Protein AF-A0A7R9MVK6-F1 (afdb_monomer_lite)

InterPro domains:
  IPR052728 Oxygen and lipid transport regulator [PTHR11161] (5-80)

Sequence (93 aa):
MAHRIDTCYTNWWHNLLFLHNFIDSKNMCIGTTWFLSVDMQFHVLSFVVIVAILKKPSYGLIINFALILASILIVSSLIFVMDFTPGRVSTQF

Radius of gyration: 17.47 Å; chains: 1; bounding box: 41×22×49 Å

Organism: NCBI:txid334625

Foldseek 3Di:
DVQLVVLCVVCVVCLVQLNCVPPPLPNDSDVVCVVVSVVVVVVVVVVVLVVVCVVPVVVSVVVVVVVVVVVVVVVVVCCVVVVDDPDPPVPDD

pLDDT: mean 84.22, std 12.91, range [40.59, 97.75]

Structure (mmCIF, N/CA/C/O backbone):
data_AF-A0A7R9MVK6-F1
#
_entry.id   AF-A0A7R9MVK6-F1
#
loop_
_atom_site.group_PDB
_atom_site.id
_atom_site.type_symbol
_atom_site.label_atom_id
_atom_site.label_alt_id
_atom_site.label_comp_id
_atom_site.label_asym_id
_atom_site.label_entity_id
_atom_site.label_seq_id
_atom_site.pdbx_PDB_ins_code
_atom_site.Cartn_x
_atom_site.Cartn_y
_atom_site.Cartn_z
_atom_site.occupancy
_atom_site.B_iso_or_equiv
_atom_site.auth_seq_id
_atom_site.auth_comp_id
_atom_site.auth_asym_id
_atom_site.auth_atom_id
_atom_site.pdbx_PDB_model_num
ATOM 1 N N . MET A 1 1 ? 9.962 1.833 -30.771 1.00 55.22 1 MET A N 1
ATOM 2 C CA . MET A 1 1 ? 8.628 2.357 -30.390 1.00 55.22 1 MET A CA 1
ATOM 3 C C . MET A 1 1 ? 7.498 1.371 -30.668 1.00 55.22 1 MET A C 1
ATOM 5 O O . MET A 1 1 ? 6.681 1.219 -29.774 1.00 55.22 1 MET A O 1
ATOM 9 N N . ALA A 1 2 ? 7.472 0.675 -31.816 1.00 62.91 2 ALA A N 1
ATOM 10 C CA . ALA A 1 2 ? 6.432 -0.317 -32.145 1.00 62.91 2 ALA A CA 1
ATOM 11 C C . ALA A 1 2 ? 6.201 -1.366 -31.039 1.00 62.91 2 ALA A C 1
ATOM 13 O O . ALA A 1 2 ? 5.080 -1.528 -30.580 1.00 62.91 2 ALA A O 1
ATOM 14 N N . HIS A 1 3 ? 7.277 -1.931 -30.481 1.00 67.44 3 HIS A N 1
ATOM 15 C CA . HIS A 1 3 ? 7.170 -2.970 -29.452 1.00 67.44 3 HIS A CA 1
ATOM 16 C C . HIS A 1 3 ? 6.371 -2.566 -28.195 1.00 67.44 3 HIS A C 1
ATOM 18 O O . HIS A 1 3 ? 5.626 -3.379 -27.664 1.00 67.44 3 HIS A O 1
ATOM 24 N N . ARG A 1 4 ? 6.469 -1.309 -27.725 1.00 69.06 4 ARG A N 1
ATOM 25 C CA . ARG A 1 4 ? 5.660 -0.854 -26.575 1.00 69.06 4 ARG A CA 1
ATOM 26 C C . ARG A 1 4 ? 4.185 -0.714 -26.934 1.00 69.06 4 ARG A C 1
ATOM 28 O O . ARG A 1 4 ? 3.339 -1.009 -26.103 1.00 69.06 4 ARG A O 1
ATOM 35 N N . ILE A 1 5 ? 3.897 -0.274 -28.156 1.00 77.75 5 ILE A N 1
ATOM 36 C CA . ILE A 1 5 ? 2.533 -0.099 -28.657 1.00 77.75 5 ILE A CA 1
ATOM 37 C C . ILE A 1 5 ? 1.853 -1.466 -28.778 1.00 77.75 5 ILE A C 1
ATOM 39 O O . ILE A 1 5 ? 0.724 -1.613 -28.321 1.00 77.75 5 ILE A O 1
ATOM 43 N N . ASP A 1 6 ? 2.564 -2.479 -29.276 1.00 79.69 6 ASP A N 1
ATOM 44 C CA . ASP A 1 6 ? 2.048 -3.849 -29.374 1.00 79.69 6 ASP A CA 1
ATOM 45 C C . ASP A 1 6 ? 1.678 -4.411 -27.993 1.00 79.69 6 ASP A C 1
ATOM 47 O O . ASP A 1 6 ? 0.577 -4.928 -27.817 1.00 79.69 6 ASP A O 1
ATOM 51 N N . THR A 1 7 ? 2.532 -4.214 -26.981 1.00 77.25 7 THR A N 1
ATOM 52 C CA . THR A 1 7 ? 2.231 -4.580 -25.586 1.00 77.25 7 THR A CA 1
ATOM 53 C C . THR A 1 7 ? 1.014 -3.831 -25.039 1.00 77.25 7 THR A C 1
ATOM 55 O O . THR A 1 7 ? 0.219 -4.400 -24.294 1.00 77.25 7 THR A O 1
ATOM 58 N N . CYS A 1 8 ? 0.821 -2.561 -25.407 1.00 79.69 8 CYS A N 1
ATOM 59 C CA . CYS A 1 8 ? -0.373 -1.810 -25.016 1.00 79.69 8 CYS A CA 1
ATOM 60 C C . CYS A 1 8 ? -1.645 -2.377 -25.661 1.00 79.69 8 CYS A C 1
ATOM 62 O O . CYS 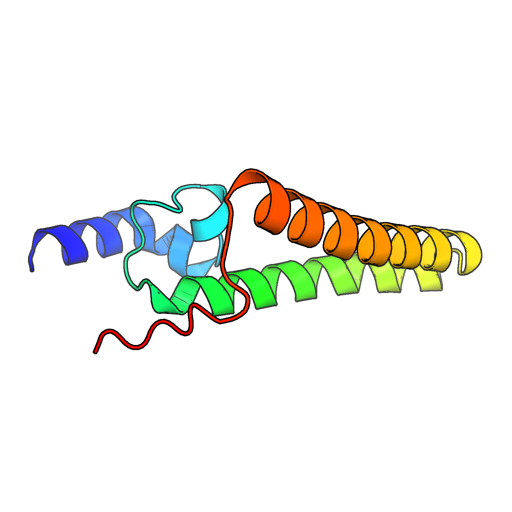A 1 8 ? -2.666 -2.466 -24.984 1.00 79.69 8 CYS A O 1
ATOM 64 N N . TYR A 1 9 ? -1.597 -2.771 -26.937 1.00 82.56 9 TYR A N 1
ATOM 65 C CA . TYR A 1 9 ? -2.747 -3.335 -27.652 1.00 82.56 9 TYR A CA 1
ATOM 66 C C . TYR A 1 9 ? -3.084 -4.760 -27.230 1.00 82.56 9 TYR A C 1
ATOM 68 O O . TYR A 1 9 ? -4.252 -5.130 -27.262 1.00 82.56 9 TYR A O 1
ATOM 76 N N . THR A 1 10 ? -2.109 -5.567 -26.818 1.00 83.12 10 THR A N 1
ATOM 77 C CA . THR A 1 10 ? -2.376 -6.916 -26.299 1.00 83.12 10 THR A CA 1
ATOM 78 C C . THR A 1 10 ? -2.860 -6.873 -24.849 1.00 83.12 10 THR A C 1
ATOM 80 O O . THR A 1 10 ? -3.811 -7.571 -24.496 1.00 83.12 10 THR A O 1
ATOM 83 N N . ASN A 1 11 ? -2.288 -5.986 -24.027 1.00 80.88 11 ASN A N 1
ATOM 84 C CA . ASN A 1 11 ? -2.600 -5.854 -22.600 1.00 80.88 11 ASN A CA 1
ATOM 85 C C . ASN A 1 11 ? -3.539 -4.679 -22.273 1.00 80.88 11 ASN A C 1
ATOM 87 O O . ASN A 1 11 ? -3.590 -4.229 -21.126 1.00 80.88 11 ASN A O 1
ATOM 91 N N . TRP A 1 12 ? -4.294 -4.155 -23.241 1.00 83.31 12 TRP A N 1
ATOM 92 C CA . TRP A 1 12 ? -5.169 -2.987 -23.048 1.00 83.31 12 TRP A CA 1
ATOM 93 C C . TRP A 1 12 ? -6.158 -3.177 -21.888 1.00 83.31 12 TRP A C 1
ATOM 95 O O . TRP A 1 12 ? -6.333 -2.285 -21.057 1.00 83.31 12 TRP A O 1
ATOM 105 N N . TRP A 1 13 ? -6.738 -4.373 -21.779 1.00 83.94 13 TRP A N 1
ATOM 106 C CA . TRP A 1 13 ? -7.717 -4.720 -20.754 1.00 83.94 13 TRP A CA 1
ATOM 107 C C . TRP A 1 13 ? -7.097 -4.803 -19.351 1.00 83.94 13 TRP A C 1
ATOM 109 O O . TRP A 1 13 ? -7.713 -4.369 -18.380 1.00 83.94 13 TRP A O 1
ATOM 119 N N . HIS A 1 14 ? -5.846 -5.263 -19.239 1.00 82.81 14 HIS A N 1
ATOM 120 C CA . HIS A 1 14 ? -5.095 -5.262 -17.980 1.00 82.81 14 HIS A CA 1
ATOM 121 C C . HIS A 1 14 ? -4.847 -3.847 -17.452 1.00 82.81 14 HIS A C 1
ATOM 123 O O . HIS A 1 14 ? -4.875 -3.621 -16.242 1.00 82.81 14 HIS A O 1
ATOM 129 N N . ASN A 1 15 ? -4.596 -2.898 -18.358 1.00 80.12 15 ASN A N 1
ATOM 130 C CA . ASN A 1 15 ? -4.384 -1.495 -18.010 1.00 80.12 15 ASN A CA 1
ATOM 131 C C . ASN A 1 15 ? -5.696 -0.812 -17.612 1.00 80.12 15 ASN A C 1
ATOM 133 O O . ASN A 1 15 ? -5.708 -0.061 -16.644 1.00 80.12 15 ASN A O 1
ATOM 137 N N . LEU A 1 16 ? -6.797 -1.113 -18.308 1.00 83.38 16 LEU A N 1
ATOM 138 C CA . LEU A 1 16 ? -8.116 -0.548 -18.011 1.00 83.38 16 LEU A CA 1
ATOM 139 C C . LEU A 1 16 ? -8.670 -1.021 -16.660 1.00 83.38 16 LEU A C 1
ATOM 141 O O . LEU A 1 16 ? -9.290 -0.242 -15.944 1.00 83.38 16 LEU A O 1
ATOM 145 N N . LEU A 1 17 ? -8.425 -2.282 -16.298 1.00 84.69 17 LEU A N 1
ATOM 146 C CA . LEU A 1 17 ? -8.852 -2.854 -15.018 1.00 84.69 17 LEU A CA 1
ATOM 147 C C . LEU A 1 17 ? -7.835 -2.659 -13.884 1.00 84.69 17 LEU A C 1
ATOM 149 O O . LEU A 1 17 ? -8.063 -3.158 -12.786 1.00 84.69 17 LEU A O 1
ATOM 153 N N . PHE A 1 18 ? -6.716 -1.968 -14.129 1.00 85.25 18 PHE A N 1
ATOM 154 C CA . PHE A 1 18 ? -5.648 -1.767 -13.140 1.00 85.25 18 PHE A CA 1
ATOM 155 C C . PHE A 1 18 ? -5.056 -3.080 -12.569 1.00 85.25 18 PHE A C 1
ATOM 157 O O . PHE A 1 18 ? -4.584 -3.145 -11.430 1.00 85.25 18 PHE A O 1
ATOM 164 N N . LEU A 1 19 ? -5.055 -4.151 -13.371 1.00 84.50 19 LEU A N 1
ATOM 165 C CA . LEU A 1 19 ? -4.590 -5.495 -12.984 1.00 84.50 19 LEU A CA 1
ATOM 166 C C . LEU A 1 19 ? -3.154 -5.798 -13.419 1.00 84.50 19 LEU A C 1
ATOM 168 O O . LEU A 1 19 ? -2.627 -6.870 -13.114 1.00 84.50 19 LEU A O 1
ATOM 172 N N . HIS A 1 20 ? -2.496 -4.868 -14.113 1.00 84.00 20 HIS A N 1
ATOM 173 C CA . HIS A 1 20 ? -1.154 -5.101 -14.643 1.00 84.00 20 HIS A CA 1
ATOM 174 C C . HIS A 1 20 ? -0.115 -5.433 -13.556 1.00 84.00 20 HIS A C 1
ATOM 176 O O . HIS A 1 20 ? 0.823 -6.162 -13.843 1.00 84.00 20 HIS A O 1
ATOM 182 N N . ASN A 1 21 ? -0.299 -4.997 -12.300 1.00 85.00 21 ASN A N 1
ATOM 183 C CA . ASN A 1 21 ? 0.621 -5.351 -11.208 1.00 85.00 21 ASN A CA 1
ATOM 184 C C . ASN A 1 21 ? 0.567 -6.842 -10.830 1.00 85.00 21 ASN A C 1
ATOM 186 O O . ASN A 1 21 ? 1.559 -7.368 -10.334 1.00 85.00 21 ASN A O 1
ATOM 190 N N . PHE A 1 22 ? -0.563 -7.523 -11.057 1.00 82.81 22 PHE A N 1
ATOM 191 C CA . PHE A 1 22 ? -0.732 -8.935 -10.696 1.00 82.81 22 PHE A CA 1
ATOM 192 C C . PHE A 1 22 ? -0.398 -9.892 -11.836 1.00 82.81 22 PHE A C 1
ATOM 194 O O . PHE A 1 22 ? 0.127 -10.972 -11.586 1.00 82.81 22 PHE A O 1
ATOM 201 N N . ILE A 1 23 ? -0.736 -9.517 -13.071 1.00 81.69 23 ILE A N 1
ATOM 202 C CA . ILE A 1 23 ? -0.650 -10.432 -14.214 1.00 81.69 23 ILE A CA 1
ATOM 203 C C . ILE A 1 23 ? 0.665 -10.258 -14.971 1.00 81.69 23 ILE A C 1
ATOM 205 O O . ILE A 1 23 ? 1.311 -11.249 -15.301 1.00 81.69 23 ILE A O 1
ATOM 209 N N . ASP A 1 24 ? 1.085 -9.018 -15.229 1.00 76.44 24 ASP A N 1
ATOM 210 C CA . ASP A 1 24 ? 2.296 -8.758 -16.004 1.00 76.44 24 ASP A CA 1
ATOM 211 C C . ASP A 1 24 ? 2.965 -7.443 -15.583 1.00 76.44 24 ASP A C 1
ATOM 213 O O . ASP A 1 24 ? 2.845 -6.399 -16.230 1.00 76.44 24 ASP A O 1
ATOM 217 N N . SER A 1 25 ? 3.690 -7.506 -14.464 1.00 78.88 25 SER A N 1
ATOM 218 C CA . SER A 1 25 ? 4.431 -6.363 -13.920 1.00 78.88 25 SER A CA 1
ATOM 219 C C . SER A 1 25 ? 5.679 -6.007 -14.733 1.00 78.88 25 SER A C 1
ATOM 221 O O . SER A 1 25 ? 6.245 -4.930 -14.551 1.00 78.88 25 SER A O 1
ATOM 223 N N . LYS A 1 26 ? 6.127 -6.890 -15.638 1.00 76.81 26 LYS A N 1
ATOM 224 C CA . LYS A 1 26 ? 7.329 -6.677 -16.458 1.00 76.81 26 LYS A CA 1
ATOM 225 C C . LYS A 1 26 ? 7.000 -6.044 -17.808 1.00 76.81 26 LYS A C 1
ATOM 227 O O . LYS A 1 26 ? 7.774 -5.212 -18.276 1.00 76.81 26 LYS A O 1
ATOM 232 N N . ASN A 1 27 ? 5.852 -6.370 -18.404 1.00 77.88 27 ASN A N 1
ATOM 233 C CA . ASN A 1 27 ? 5.426 -5.832 -19.700 1.00 77.88 27 ASN A CA 1
ATOM 234 C C . ASN A 1 27 ? 4.314 -4.784 -19.541 1.00 77.88 27 ASN A C 1
ATOM 236 O O . ASN A 1 27 ? 3.209 -4.908 -20.078 1.00 77.88 27 ASN A O 1
ATOM 240 N N . MET A 1 28 ? 4.619 -3.717 -18.804 1.00 78.44 28 MET A N 1
ATOM 241 C CA . MET A 1 28 ? 3.698 -2.600 -18.600 1.00 78.44 28 MET A CA 1
ATOM 242 C C . MET A 1 28 ? 3.785 -1.596 -19.756 1.00 78.44 28 MET A C 1
ATOM 244 O O . MET A 1 28 ? 4.870 -1.169 -20.151 1.00 78.44 28 MET A O 1
ATOM 248 N N . CYS A 1 29 ? 2.627 -1.182 -20.274 1.00 79.88 29 CYS A N 1
ATOM 249 C CA . CYS A 1 29 ? 2.517 -0.194 -21.353 1.00 79.88 29 CYS A CA 1
ATOM 250 C C . CYS A 1 29 ? 3.053 1.184 -20.918 1.00 79.88 29 CYS A C 1
ATOM 252 O O . CYS A 1 29 ? 3.909 1.776 -21.580 1.00 79.88 29 CYS A O 1
ATOM 254 N N . ILE A 1 30 ? 2.574 1.672 -19.767 1.00 82.38 30 ILE A N 1
ATOM 255 C CA . ILE A 1 30 ? 2.979 2.944 -19.163 1.00 82.38 30 ILE A CA 1
ATOM 256 C C . ILE A 1 30 ? 3.463 2.656 -1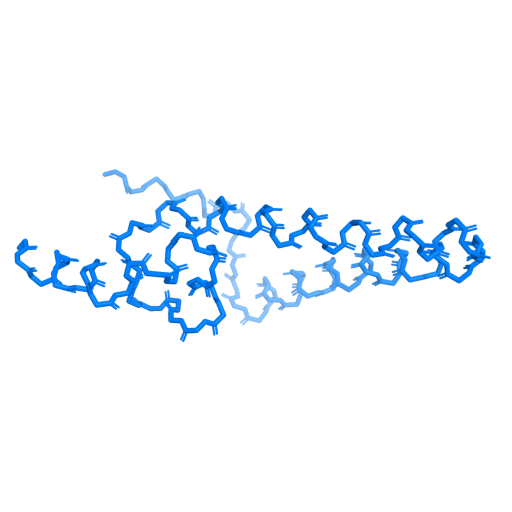7.746 1.00 82.38 30 ILE A C 1
ATOM 258 O O . ILE A 1 30 ? 2.653 2.421 -16.851 1.00 82.38 30 ILE A O 1
ATOM 262 N N . GLY A 1 31 ? 4.780 2.703 -17.534 1.00 81.69 31 GLY A N 1
ATOM 263 C CA . GLY A 1 31 ? 5.390 2.368 -16.246 1.00 81.69 31 GLY A CA 1
ATOM 264 C C . GLY A 1 31 ? 4.772 3.137 -15.080 1.00 81.69 31 GLY A C 1
ATOM 265 O O . GLY A 1 31 ? 4.380 2.519 -14.108 1.00 81.69 31 GLY A O 1
ATOM 266 N N . THR A 1 32 ? 4.561 4.451 -15.205 1.00 81.56 32 THR A N 1
ATOM 267 C CA . THR A 1 32 ? 3.985 5.307 -14.147 1.00 81.56 32 THR A CA 1
ATOM 268 C C . THR A 1 32 ? 2.561 4.937 -13.721 1.00 81.56 32 THR A C 1
ATOM 270 O O . THR A 1 32 ? 2.170 5.270 -12.606 1.00 81.56 32 THR A O 1
ATOM 273 N N . THR A 1 33 ? 1.799 4.205 -14.543 1.00 86.19 33 THR A N 1
ATOM 274 C CA . THR A 1 33 ? 0.453 3.735 -14.158 1.00 86.19 33 THR A CA 1
ATOM 275 C C . THR A 1 33 ? 0.480 2.642 -13.090 1.00 86.19 33 THR A C 1
ATOM 277 O O . THR A 1 33 ? -0.554 2.387 -12.476 1.00 86.19 33 THR A O 1
ATOM 280 N N . TRP A 1 34 ? 1.655 2.064 -12.803 1.00 86.50 34 TRP A N 1
ATOM 281 C CA . TRP A 1 34 ? 1.842 1.087 -11.730 1.00 86.50 34 TRP A CA 1
ATOM 282 C C . TRP A 1 34 ? 1.296 1.583 -10.391 1.00 86.50 34 TRP A C 1
ATOM 284 O O . TRP A 1 34 ? 0.571 0.853 -9.719 1.00 86.50 34 TRP A O 1
ATOM 294 N N . PHE A 1 35 ? 1.586 2.842 -10.048 1.00 87.38 35 PHE A N 1
ATOM 295 C CA . PHE A 1 35 ? 1.181 3.454 -8.789 1.00 87.38 35 PHE A CA 1
ATOM 296 C C . PHE A 1 35 ? -0.334 3.668 -8.735 1.00 87.38 35 PHE A C 1
ATOM 298 O O . PHE A 1 35 ? -0.969 3.345 -7.736 1.00 87.38 35 PHE A O 1
ATOM 305 N N . LEU A 1 36 ? -0.926 4.140 -9.838 1.00 89.19 36 LEU A N 1
ATOM 306 C CA . LEU A 1 36 ? -2.371 4.349 -9.942 1.00 89.19 36 LEU A CA 1
ATOM 307 C C . LEU A 1 36 ? -3.144 3.032 -9.782 1.00 89.19 36 LEU A C 1
ATOM 309 O O . LEU A 1 36 ? -4.173 2.991 -9.115 1.00 89.19 36 LEU A O 1
ATOM 313 N N . SER A 1 37 ? -2.624 1.941 -10.345 1.00 90.00 37 SER A N 1
ATOM 314 C CA . SER A 1 37 ? -3.228 0.625 -10.158 1.00 90.00 37 SER A CA 1
ATOM 315 C C . SER A 1 37 ? -3.167 0.132 -8.721 1.00 90.00 37 SER A C 1
ATOM 317 O O . SER A 1 37 ? -4.136 -0.442 -8.229 1.00 90.00 37 SER A O 1
ATOM 319 N N . VAL A 1 38 ? -2.032 0.334 -8.049 1.00 91.00 38 VAL A N 1
ATOM 320 C CA . VAL A 1 38 ? -1.866 -0.043 -6.639 1.00 91.00 38 VAL A CA 1
ATOM 321 C C . VAL A 1 38 ? -2.866 0.716 -5.759 1.00 91.00 38 VAL A C 1
ATOM 323 O O . VAL A 1 38 ? -3.485 0.110 -4.886 1.00 91.00 38 VAL A O 1
ATOM 326 N N . ASP A 1 39 ? -3.091 2.005 -6.025 1.00 92.62 39 ASP A N 1
ATOM 327 C CA . ASP A 1 39 ? -4.069 2.818 -5.290 1.00 92.62 39 ASP A CA 1
ATOM 328 C C . ASP A 1 39 ? -5.499 2.262 -5.411 1.00 92.62 39 ASP A C 1
ATOM 330 O O . ASP A 1 39 ? -6.169 2.037 -4.402 1.00 92.62 39 ASP A O 1
ATOM 334 N N . MET A 1 40 ? -5.929 1.904 -6.626 1.00 92.25 40 MET A N 1
ATOM 335 C CA . MET A 1 40 ? -7.245 1.289 -6.856 1.00 92.25 40 MET A CA 1
ATOM 336 C C . MET A 1 40 ? -7.413 -0.035 -6.099 1.00 92.25 40 MET A C 1
ATOM 338 O O . MET A 1 40 ? -8.472 -0.311 -5.533 1.00 92.25 40 MET A O 1
ATOM 342 N N . GLN A 1 41 ? -6.360 -0.851 -6.044 1.00 91.50 41 GLN A N 1
ATOM 343 C CA . GLN A 1 41 ? -6.376 -2.124 -5.320 1.00 91.50 41 GLN A CA 1
ATOM 344 C C . GLN A 1 41 ? -6.486 -1.908 -3.806 1.00 91.50 41 GLN A C 1
ATOM 346 O O . GLN A 1 41 ? -7.287 -2.576 -3.145 1.00 91.50 41 GLN A O 1
ATOM 351 N N . PHE A 1 42 ? -5.742 -0.945 -3.254 1.00 92.38 42 PHE A N 1
ATOM 352 C CA . PHE A 1 42 ? -5.877 -0.566 -1.849 1.00 92.38 42 PHE A CA 1
ATOM 353 C C . PHE A 1 42 ? -7.241 0.046 -1.539 1.00 92.38 42 PHE A C 1
ATOM 355 O O . PHE A 1 42 ? -7.773 -0.188 -0.455 1.00 92.38 42 PHE A O 1
ATOM 362 N N . HIS A 1 43 ? -7.850 0.754 -2.487 1.00 93.56 43 HIS A N 1
ATOM 363 C CA . HIS A 1 43 ? -9.200 1.278 -2.332 1.00 93.56 43 HIS A CA 1
ATOM 364 C C . HIS A 1 43 ? -10.238 0.151 -2.203 1.00 93.56 43 HIS A C 1
ATOM 366 O O . HIS A 1 43 ? -11.051 0.157 -1.277 1.00 93.56 43 HIS A O 1
ATOM 372 N N . VAL A 1 44 ? -10.163 -0.874 -3.061 1.00 93.88 44 VAL A N 1
ATOM 373 C CA . VAL A 1 44 ? -11.022 -2.069 -2.962 1.00 93.88 44 VAL A CA 1
ATOM 374 C C . VAL A 1 44 ? -10.779 -2.818 -1.649 1.00 93.88 44 VAL A C 1
ATOM 376 O O . VAL A 1 44 ? -11.734 -3.184 -0.962 1.00 93.88 44 VAL A O 1
ATOM 379 N N . LEU A 1 45 ? -9.515 -3.010 -1.259 1.00 93.38 45 LEU A N 1
ATOM 380 C CA . LEU A 1 45 ? -9.161 -3.648 0.011 1.00 93.38 45 LEU A CA 1
ATOM 381 C C . LEU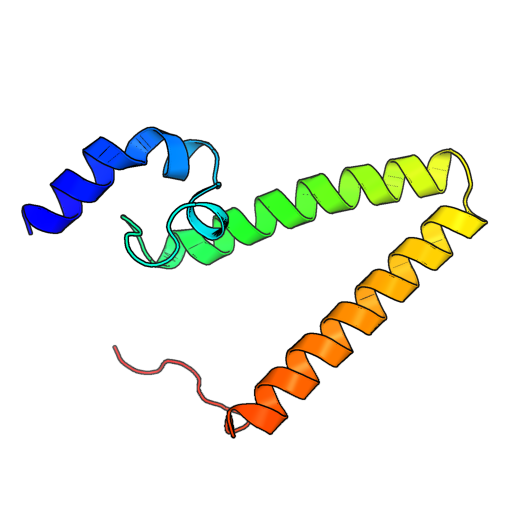 A 1 45 ? -9.716 -2.869 1.213 1.00 93.38 45 LEU A C 1
ATOM 383 O O . LEU A 1 45 ? -10.266 -3.466 2.138 1.00 93.38 45 LEU A O 1
ATOM 387 N N . SER A 1 46 ? -9.628 -1.540 1.176 1.00 93.81 46 SER A N 1
ATOM 388 C CA . SER A 1 46 ? -10.177 -0.652 2.201 1.00 93.81 46 SER A CA 1
ATOM 389 C C . SER A 1 46 ? -11.686 -0.832 2.348 1.00 93.81 46 SER A C 1
ATOM 391 O O . SER A 1 46 ? -12.168 -1.023 3.464 1.00 93.81 46 SER A O 1
ATOM 393 N N . PHE A 1 47 ? -12.440 -0.894 1.244 1.00 94.56 47 PHE A N 1
ATOM 394 C CA . PHE A 1 47 ? -13.875 -1.194 1.305 1.00 94.56 47 PHE A CA 1
ATOM 395 C C . PHE A 1 47 ? -14.172 -2.515 2.024 1.00 94.56 47 PHE A C 1
ATOM 397 O O . PHE A 1 47 ? -15.083 -2.567 2.853 1.00 94.56 47 PHE A O 1
ATOM 404 N N . VAL A 1 48 ? -13.392 -3.569 1.764 1.00 93.88 48 VAL A N 1
ATOM 405 C CA . VAL A 1 48 ? -13.546 -4.864 2.449 1.00 93.88 48 VAL A CA 1
ATOM 406 C C . VAL A 1 48 ? -13.303 -4.723 3.955 1.00 93.88 48 VAL A C 1
ATOM 408 O O . VAL A 1 48 ? -14.097 -5.224 4.755 1.00 93.88 48 VAL A O 1
ATOM 411 N N . VAL A 1 49 ? -12.248 -4.005 4.352 1.00 93.50 49 VAL A N 1
ATOM 412 C CA . VAL A 1 49 ? -11.928 -3.747 5.766 1.00 93.50 49 VAL A CA 1
ATOM 413 C C . VAL A 1 49 ? -13.033 -2.930 6.439 1.00 93.50 49 VAL A C 1
ATOM 415 O O . VAL A 1 49 ? -13.475 -3.288 7.530 1.00 93.50 49 VAL A O 1
ATOM 418 N N . ILE A 1 50 ? -13.549 -1.889 5.782 1.00 94.38 50 ILE A N 1
ATOM 419 C CA . ILE A 1 50 ? -14.648 -1.063 6.302 1.00 94.38 50 ILE A CA 1
ATOM 420 C C . ILE A 1 50 ? -15.904 -1.914 6.516 1.00 94.38 50 ILE A C 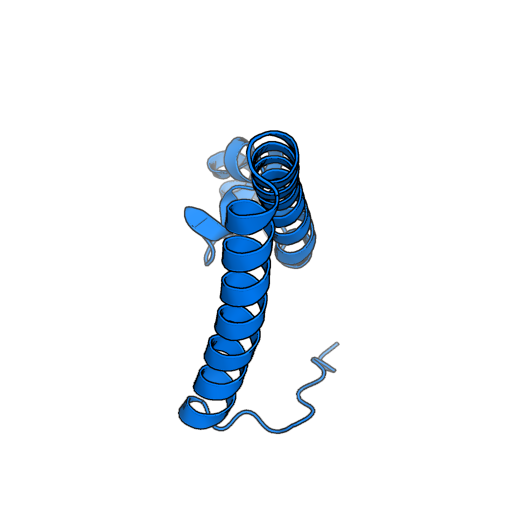1
ATOM 422 O O . ILE A 1 50 ? -16.494 -1.874 7.595 1.00 94.38 50 ILE A O 1
ATOM 426 N N . VAL A 1 51 ? -16.295 -2.741 5.542 1.00 94.81 51 VAL A N 1
ATOM 427 C CA . VAL A 1 51 ? -17.446 -3.651 5.688 1.00 94.81 51 VAL A CA 1
ATOM 428 C C . VAL A 1 51 ? -17.232 -4.640 6.840 1.00 94.81 51 VAL A C 1
ATOM 430 O O . VAL A 1 51 ? -18.172 -4.927 7.589 1.00 94.81 51 VAL A O 1
ATOM 433 N N . ALA A 1 52 ? -16.008 -5.140 7.028 1.00 91.75 52 ALA A N 1
ATOM 434 C CA . ALA A 1 52 ? -15.672 -6.011 8.152 1.00 91.75 52 ALA A CA 1
ATOM 435 C C . ALA A 1 52 ? -15.809 -5.288 9.504 1.00 91.75 52 ALA A C 1
ATOM 437 O O . ALA A 1 52 ? -16.398 -5.850 10.430 1.00 91.75 52 ALA A O 1
ATOM 438 N N . ILE A 1 53 ? -15.347 -4.035 9.602 1.00 93.88 53 ILE A N 1
ATOM 439 C CA . ILE A 1 53 ? -15.506 -3.190 10.796 1.00 93.88 53 ILE A CA 1
ATOM 440 C C . ILE A 1 53 ? -16.991 -2.958 11.098 1.00 93.88 53 ILE A C 1
ATOM 442 O O . ILE A 1 53 ? -17.409 -3.131 12.242 1.00 93.88 53 ILE A O 1
ATOM 446 N N . LEU A 1 54 ? -17.799 -2.634 10.083 1.00 94.56 54 LEU A N 1
ATOM 447 C CA . LEU A 1 54 ? -19.237 -2.395 10.247 1.00 94.56 54 LEU A CA 1
ATOM 448 C C . LEU A 1 54 ? -19.986 -3.639 10.743 1.00 94.56 54 LEU A C 1
ATOM 450 O O . LEU A 1 54 ? -20.897 -3.523 11.559 1.00 94.56 54 LEU A O 1
ATOM 454 N N . LYS A 1 55 ? -19.603 -4.839 10.284 1.00 93.88 55 LYS A N 1
ATOM 455 C CA . LYS A 1 55 ? -20.211 -6.096 10.752 1.00 93.88 55 LYS A CA 1
ATOM 456 C C . LYS A 1 55 ? -19.746 -6.489 12.151 1.00 93.88 55 LYS A C 1
ATOM 458 O O . LYS A 1 55 ? -20.560 -6.930 12.965 1.00 93.88 55 LYS A O 1
ATOM 463 N N . LYS A 1 56 ? -18.439 -6.414 12.411 1.00 94.00 56 LYS A N 1
ATOM 464 C CA . LYS A 1 56 ? -17.813 -6.805 13.679 1.00 94.00 56 LYS A CA 1
ATOM 465 C C . LYS A 1 56 ? -16.579 -5.927 13.948 1.00 94.00 56 LYS A C 1
ATOM 467 O O . LYS A 1 56 ? -15.485 -6.265 13.488 1.00 94.00 56 LYS A O 1
ATOM 472 N N . PRO A 1 57 ? -16.707 -4.859 14.756 1.00 91.25 57 PRO A N 1
ATOM 473 C CA . PRO A 1 57 ? -15.653 -3.855 14.898 1.00 91.25 57 PRO A CA 1
ATOM 474 C C . PRO A 1 57 ? -14.346 -4.431 15.450 1.00 91.25 57 PRO A C 1
ATOM 476 O O . PRO A 1 57 ? -13.280 -4.099 14.945 1.00 91.25 57 PRO A O 1
ATOM 479 N N . SER A 1 58 ? -14.406 -5.360 16.412 1.00 92.81 58 SER A N 1
ATOM 480 C CA . SER A 1 58 ? -13.206 -5.993 16.977 1.00 92.81 58 SER A CA 1
ATOM 481 C C . SER A 1 58 ? -12.395 -6.762 15.930 1.00 92.81 58 SER A C 1
ATOM 483 O O . SER A 1 58 ? -11.180 -6.612 15.870 1.00 92.81 58 SER A O 1
ATOM 485 N N . TYR A 1 59 ? -13.055 -7.542 15.066 1.00 92.31 59 TYR A N 1
ATOM 486 C CA . TYR A 1 59 ? -12.369 -8.290 14.008 1.00 92.31 59 TYR A CA 1
ATOM 487 C C . TYR A 1 59 ? -11.828 -7.360 12.924 1.00 92.31 59 TYR A C 1
ATOM 489 O O . TYR A 1 59 ? -10.689 -7.527 12.497 1.00 92.31 59 TYR A O 1
ATOM 497 N N . GLY A 1 60 ? -12.609 -6.357 12.512 1.00 91.75 60 GLY A N 1
ATOM 498 C CA . GLY A 1 60 ? -12.162 -5.369 11.532 1.00 91.75 60 GLY A CA 1
ATOM 499 C C . GLY A 1 60 ? -10.927 -4.587 11.997 1.00 91.75 60 GLY A C 1
ATOM 500 O O . GLY A 1 60 ? -9.990 -4.409 11.223 1.00 91.75 60 GLY A O 1
ATOM 501 N N . LEU A 1 61 ? -10.874 -4.200 13.276 1.00 94.19 61 LEU A N 1
ATOM 502 C CA . LEU A 1 61 ? -9.708 -3.532 13.864 1.00 94.19 61 LEU A CA 1
ATOM 503 C C . LEU A 1 61 ? -8.482 -4.449 13.943 1.00 94.19 61 LEU A C 1
ATOM 505 O O . LEU A 1 61 ? -7.383 -4.002 13.621 1.00 94.19 61 LEU A O 1
ATOM 509 N N . ILE A 1 62 ? -8.657 -5.722 14.319 1.00 95.81 62 ILE A N 1
ATOM 510 C CA . ILE A 1 62 ? -7.559 -6.704 14.336 1.00 95.81 62 ILE A CA 1
ATOM 511 C C . ILE A 1 62 ? -6.991 -6.897 12.926 1.00 95.81 62 ILE A C 1
ATOM 513 O O . ILE A 1 62 ? -5.776 -6.846 12.751 1.00 95.81 62 ILE A O 1
ATOM 517 N N . ILE A 1 63 ? -7.854 -7.068 11.918 1.00 94.50 63 ILE A N 1
ATOM 518 C CA . ILE A 1 63 ? -7.439 -7.214 10.515 1.00 94.50 63 ILE A CA 1
ATOM 519 C C . ILE A 1 63 ? -6.675 -5.972 10.055 1.00 94.50 63 ILE A C 1
ATOM 521 O O . ILE A 1 63 ? -5.604 -6.098 9.466 1.00 94.50 63 ILE A O 1
ATOM 525 N N . ASN A 1 64 ? -7.187 -4.777 10.357 1.00 94.44 64 ASN A N 1
ATOM 526 C CA . ASN A 1 64 ? -6.536 -3.525 9.983 1.00 94.44 64 ASN A CA 1
ATOM 527 C C . ASN A 1 64 ? -5.152 -3.376 10.638 1.00 94.44 64 ASN A C 1
ATOM 529 O O . ASN A 1 64 ? -4.178 -3.047 9.965 1.00 94.44 64 ASN A O 1
ATOM 533 N N . PHE A 1 65 ? -5.041 -3.670 11.936 1.00 96.31 65 PHE A N 1
ATOM 534 C CA . PHE A 1 65 ? -3.765 -3.625 12.650 1.00 96.31 65 PHE A CA 1
ATOM 535 C C . PHE A 1 65 ? -2.763 -4.652 12.106 1.00 96.31 65 PHE A C 1
ATOM 537 O O . PHE A 1 65 ? -1.594 -4.326 11.903 1.00 96.31 65 PHE A O 1
ATOM 544 N N . ALA A 1 66 ? -3.223 -5.868 11.800 1.00 96.12 66 ALA A N 1
ATOM 545 C CA . ALA A 1 66 ? -2.399 -6.895 11.172 1.00 96.12 66 ALA A CA 1
ATOM 546 C C . ALA A 1 66 ? -1.896 -6.461 9.784 1.00 96.12 66 ALA A C 1
ATOM 548 O O . ALA A 1 66 ? -0.730 -6.685 9.471 1.00 96.12 66 ALA A O 1
ATOM 549 N N . LEU A 1 67 ? -2.734 -5.794 8.981 1.00 94.94 67 LEU A N 1
ATOM 550 C CA . LEU A 1 67 ? -2.351 -5.240 7.676 1.00 94.94 67 LEU A CA 1
ATOM 551 C C . LEU A 1 67 ? -1.242 -4.186 7.798 1.00 94.94 67 LEU A C 1
ATOM 553 O O . LEU A 1 67 ? -0.282 -4.212 7.030 1.00 94.94 67 LEU A O 1
ATOM 557 N N . ILE A 1 68 ? -1.359 -3.285 8.777 1.00 95.25 68 ILE A N 1
ATOM 558 C CA . ILE A 1 68 ? -0.351 -2.250 9.049 1.00 95.25 68 ILE A CA 1
ATOM 559 C C . ILE A 1 68 ? 0.965 -2.886 9.508 1.00 95.25 68 ILE A C 1
ATOM 561 O O . ILE A 1 68 ? 2.031 -2.531 9.014 1.00 95.25 68 ILE A O 1
ATOM 565 N N . LEU A 1 69 ? 0.914 -3.851 10.428 1.00 97.75 69 LEU A N 1
ATOM 566 C CA . LEU A 1 69 ? 2.121 -4.555 10.861 1.00 97.75 69 LEU A CA 1
ATOM 567 C C . LEU A 1 69 ? 2.775 -5.319 9.708 1.00 97.75 69 LEU A C 1
ATOM 569 O O . LEU A 1 69 ? 3.992 -5.253 9.544 1.00 97.75 69 LEU A O 1
ATOM 573 N N . ALA A 1 70 ? 1.981 -6.008 8.887 1.00 96.69 70 ALA 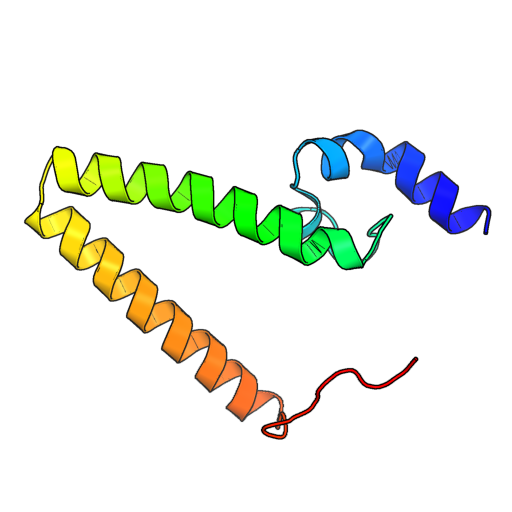A N 1
ATOM 574 C CA . ALA A 1 70 ? 2.481 -6.727 7.726 1.00 96.69 70 ALA A CA 1
ATOM 575 C C . ALA A 1 70 ? 3.169 -5.782 6.732 1.00 96.69 70 ALA A C 1
ATOM 577 O O . ALA A 1 70 ? 4.255 -6.106 6.260 1.00 96.69 70 ALA A O 1
ATOM 578 N N . SER A 1 71 ? 2.599 -4.605 6.449 1.00 94.31 71 SER A N 1
ATOM 579 C CA . SER A 1 71 ? 3.213 -3.651 5.516 1.00 94.31 71 SER A CA 1
ATOM 580 C C . SER A 1 71 ? 4.568 -3.148 6.021 1.00 94.31 71 SER A C 1
ATOM 582 O O . SER A 1 71 ? 5.540 -3.157 5.265 1.00 94.31 71 SER A O 1
ATOM 584 N N . ILE A 1 72 ? 4.667 -2.804 7.309 1.00 95.88 72 ILE A N 1
ATOM 585 C CA . ILE A 1 72 ? 5.921 -2.369 7.937 1.00 95.88 72 ILE A CA 1
ATOM 586 C C . ILE A 1 72 ? 6.965 -3.486 7.879 1.00 95.88 72 ILE A C 1
ATOM 588 O O . ILE A 1 72 ? 8.098 -3.248 7.463 1.00 95.88 72 ILE A O 1
ATOM 592 N N . LEU A 1 73 ? 6.592 -4.706 8.275 1.00 96.88 73 LEU A N 1
ATOM 593 C CA . LEU A 1 73 ? 7.510 -5.844 8.308 1.00 96.88 73 LEU A CA 1
ATOM 594 C C . LEU A 1 73 ? 7.995 -6.226 6.910 1.00 96.88 73 LEU A C 1
ATOM 596 O O . LEU A 1 73 ? 9.191 -6.438 6.726 1.00 96.88 73 LEU A O 1
ATOM 600 N N . ILE A 1 74 ? 7.099 -6.265 5.920 1.00 94.88 74 ILE A N 1
ATOM 601 C CA . ILE A 1 74 ? 7.456 -6.586 4.535 1.00 94.88 74 ILE A CA 1
ATOM 602 C C . ILE A 1 74 ? 8.424 -5.534 3.995 1.00 94.88 74 ILE A C 1
ATOM 604 O O . ILE A 1 74 ? 9.509 -5.897 3.547 1.00 94.88 74 ILE A O 1
ATOM 608 N N . VAL A 1 75 ? 8.094 -4.242 4.096 1.00 91.56 75 VAL A N 1
ATOM 609 C CA . VAL A 1 75 ? 8.962 -3.169 3.582 1.00 91.56 75 VAL A CA 1
ATOM 610 C C . VAL A 1 75 ? 10.313 -3.163 4.299 1.00 91.56 75 VAL A C 1
ATOM 612 O O . VAL A 1 75 ? 11.348 -3.106 3.641 1.00 91.56 75 VAL A O 1
ATOM 615 N N . SER A 1 76 ? 10.319 -3.302 5.626 1.00 91.88 76 SER A N 1
ATOM 616 C CA . SER A 1 76 ? 11.548 -3.384 6.423 1.00 91.88 76 SER A CA 1
ATOM 617 C C . SER A 1 76 ? 12.420 -4.577 6.015 1.00 91.88 76 SER A C 1
ATOM 619 O O . SER A 1 76 ? 13.613 -4.420 5.759 1.00 91.88 76 SER A O 1
ATOM 621 N N . SER A 1 77 ? 11.820 -5.763 5.872 1.00 93.69 77 SER A N 1
ATOM 622 C CA . SER A 1 77 ? 12.544 -6.977 5.477 1.00 93.69 77 SER A CA 1
ATOM 623 C C . SER A 1 77 ? 13.128 -6.876 4.067 1.00 93.69 77 SER A C 1
ATOM 625 O O . SER A 1 77 ? 14.273 -7.264 3.854 1.00 93.69 77 SER A O 1
ATOM 627 N N . LEU A 1 78 ? 12.386 -6.295 3.118 1.00 92.25 78 LEU A N 1
ATOM 628 C CA . LEU A 1 78 ? 12.868 -6.071 1.758 1.00 92.25 78 LEU A CA 1
ATOM 629 C C . LEU A 1 78 ? 14.041 -5.092 1.735 1.00 92.25 78 LEU A C 1
ATOM 631 O O . LEU A 1 78 ? 15.015 -5.347 1.036 1.00 92.25 78 LEU A O 1
ATOM 635 N N . ILE A 1 79 ? 13.974 -4.006 2.511 1.00 90.19 79 ILE A N 1
ATOM 636 C CA . ILE A 1 79 ? 15.082 -3.049 2.632 1.00 90.19 79 ILE A CA 1
ATOM 637 C C . ILE A 1 79 ? 16.329 -3.733 3.190 1.00 90.19 79 ILE A C 1
ATOM 639 O O . ILE A 1 79 ? 17.415 -3.524 2.657 1.00 90.19 79 ILE A O 1
ATOM 643 N N . PHE A 1 80 ? 16.163 -4.571 4.214 1.00 89.81 80 PHE A N 1
ATOM 644 C CA . PHE A 1 80 ? 17.265 -5.285 4.850 1.00 89.81 80 PHE A CA 1
ATOM 645 C C . PHE A 1 80 ? 17.911 -6.333 3.932 1.00 89.81 80 PHE A C 1
ATOM 647 O O . PHE A 1 80 ? 19.129 -6.426 3.885 1.00 89.81 80 PHE A O 1
ATOM 654 N N . VAL A 1 81 ? 17.119 -7.112 3.188 1.00 93.12 81 VAL A N 1
ATOM 655 C CA . VAL A 1 81 ? 17.639 -8.183 2.314 1.00 93.12 81 VAL A CA 1
ATOM 656 C C . VAL A 1 81 ? 18.251 -7.636 1.023 1.00 93.12 81 VAL A C 1
ATOM 658 O O . VAL A 1 81 ? 19.183 -8.227 0.488 1.00 93.12 81 VAL A O 1
ATOM 661 N N . MET A 1 82 ? 17.714 -6.532 0.500 1.00 89.19 82 MET A N 1
ATOM 662 C CA . MET A 1 82 ? 18.147 -5.950 -0.776 1.00 89.19 82 MET A CA 1
ATOM 663 C C . MET A 1 82 ? 19.205 -4.848 -0.612 1.00 89.19 82 MET A C 1
ATOM 665 O O . MET A 1 82 ? 19.561 -4.214 -1.607 1.00 89.19 82 MET A O 1
ATOM 669 N N . ASP A 1 83 ? 19.661 -4.584 0.619 1.00 85.56 83 ASP A N 1
ATOM 670 C CA . ASP A 1 83 ? 20.614 -3.520 0.964 1.00 85.56 83 ASP A CA 1
ATOM 671 C C . ASP A 1 83 ? 20.244 -2.158 0.340 1.00 85.56 83 ASP A C 1
ATOM 673 O O . ASP A 1 83 ? 21.083 -1.419 -0.189 1.00 85.56 83 ASP A O 1
ATOM 677 N N . PHE A 1 84 ? 18.950 -1.812 0.352 1.00 80.44 84 PHE A N 1
ATOM 678 C CA . PHE A 1 84 ? 18.509 -0.531 -0.193 1.00 80.44 84 PHE A CA 1
ATOM 679 C C . PHE A 1 84 ? 19.007 0.613 0.698 1.00 80.44 84 PHE A C 1
ATOM 681 O O . PHE A 1 84 ? 18.706 0.669 1.890 1.00 80.44 84 PHE A O 1
ATOM 688 N N . THR A 1 85 ? 19.738 1.573 0.122 1.00 73.31 85 THR A N 1
ATOM 689 C CA . THR A 1 85 ? 20.111 2.793 0.847 1.00 73.31 85 THR A CA 1
ATOM 690 C C . THR A 1 85 ? 18.857 3.617 1.173 1.00 73.31 85 THR A C 1
ATOM 692 O O . THR A 1 85 ? 17.941 3.685 0.342 1.00 73.31 85 THR A O 1
ATOM 695 N N . PRO A 1 86 ? 18.792 4.280 2.346 1.00 62.12 86 PRO A N 1
ATOM 696 C CA . PRO A 1 86 ? 17.688 5.169 2.703 1.00 62.12 86 PRO A CA 1
ATOM 697 C C . PRO A 1 86 ? 17.760 6.434 1.834 1.00 62.12 86 PRO A C 1
ATOM 699 O O . PRO A 1 86 ? 18.267 7.465 2.261 1.00 62.12 86 PRO A O 1
ATOM 702 N N . GLY A 1 87 ? 17.339 6.338 0.569 1.00 58.50 87 GLY A N 1
ATOM 703 C CA . GLY A 1 87 ? 17.401 7.463 -0.365 1.00 58.50 87 GLY A CA 1
ATOM 704 C C . GLY A 1 87 ? 17.726 7.155 -1.825 1.00 58.50 87 GLY A C 1
ATOM 705 O O . GLY A 1 87 ? 18.251 8.038 -2.498 1.00 58.50 87 GLY A O 1
ATOM 706 N N . ARG A 1 88 ? 17.397 5.980 -2.381 1.00 54.25 88 ARG A N 1
ATOM 707 C CA . ARG A 1 88 ? 17.255 5.880 -3.849 1.00 54.25 88 ARG A CA 1
ATOM 708 C C . ARG A 1 88 ? 15.972 6.585 -4.297 1.00 54.25 88 ARG A C 1
ATOM 710 O O . ARG A 1 88 ? 14.986 5.955 -4.660 1.00 54.25 88 ARG A O 1
ATOM 717 N N . VAL A 1 89 ? 15.990 7.915 -4.255 1.00 54.53 89 VAL A N 1
ATOM 718 C CA . VAL A 1 89 ? 15.117 8.736 -5.095 1.00 54.53 89 VAL A CA 1
ATOM 719 C C . VAL A 1 89 ? 15.569 8.448 -6.523 1.00 54.53 89 VAL A C 1
ATOM 721 O O . VAL A 1 89 ? 16.749 8.609 -6.828 1.00 54.53 89 VAL A O 1
ATOM 724 N N . SER A 1 90 ? 14.679 7.959 -7.383 1.00 49.66 90 SER A N 1
ATOM 725 C CA . SER A 1 90 ? 14.952 7.764 -8.809 1.00 49.66 90 SER A CA 1
ATOM 726 C C . SER A 1 90 ? 15.184 9.116 -9.499 1.00 49.66 90 SER A C 1
ATOM 728 O O . SER A 1 90 ? 14.352 9.578 -10.268 1.00 49.66 90 SER A O 1
ATOM 730 N N . THR A 1 91 ? 16.303 9.784 -9.225 1.00 48.00 91 THR A N 1
ATOM 731 C CA . THR A 1 91 ? 16.812 10.898 -10.028 1.00 48.00 91 THR A CA 1
ATOM 732 C C . THR A 1 91 ? 17.689 10.324 -11.136 1.00 48.00 91 THR A C 1
ATOM 734 O O . THR A 1 91 ? 18.902 10.510 -11.155 1.00 48.00 91 TH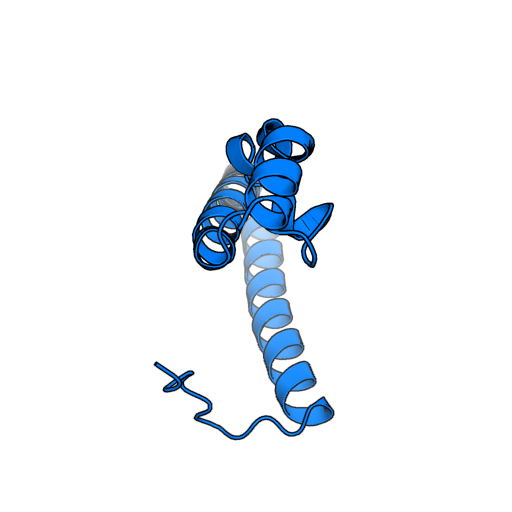R A O 1
ATOM 737 N N . GLN A 1 92 ? 17.072 9.575 -12.044 1.00 40.59 92 GLN A N 1
ATOM 738 C CA . GLN A 1 92 ? 17.563 9.467 -13.413 1.00 40.59 92 GLN A CA 1
ATOM 739 C C . GLN A 1 92 ? 16.420 9.913 -14.320 1.00 40.59 92 GLN A C 1
ATOM 741 O O . GLN A 1 92 ? 15.580 9.114 -14.732 1.00 40.59 92 GLN A O 1
ATOM 746 N N . PHE A 1 93 ? 16.373 11.230 -14.519 1.00 44.12 93 PHE A N 1
ATOM 747 C CA . PHE A 1 93 ? 15.952 11.809 -15.787 1.00 44.12 93 PHE A CA 1
ATOM 748 C C . PHE A 1 93 ? 17.141 11.750 -16.746 1.00 44.12 93 PHE A C 1
ATOM 750 O O . PHE A 1 93 ? 18.281 11.928 -16.252 1.00 44.12 93 PHE A O 1
#

Secondary structure (DSSP, 8-state):
-HHHHHHHHHSHHHHHTT-HHHH-SSS-SSTTHHHHHHHHHHHHHHHHHHHHHHH-HHHHHHHHHHHHHHHHHHHHHHHHHTT--TT------